Protein AF-A0A0B6Y9M7-F1 (afdb_monomer_lite)

pLDDT: mean 88.75, std 11.09, range [40.19, 97.62]

InterPro domains:
  IPR036397 Ribonuclease H superfamily [G3DSA:3.30.420.10] (1-81)

Secondary structure (DSSP, 8-state):
-EEEEE---TTSPEEEEEEEEETTEEEEEEEEEES--S-HHHHHHHHHHHHHHHHHTS--S---EE-S-HHHHHHHHHHHS--

Structure (mmCIF, N/CA/C/O backbone):
data_AF-A0A0B6Y9M7-F1
#
_entry.id   AF-A0A0B6Y9M7-F1
#
loop_
_atom_site.group_PDB
_atom_site.id
_atom_site.type_symbol
_atom_site.label_atom_id
_atom_site.label_alt_id
_atom_site.label_comp_id
_atom_site.label_asym_id
_atom_site.label_entity_id
_atom_site.label_seq_id
_atom_site.pdbx_PDB_ins_code
_atom_site.Cartn_x
_atom_site.Cartn_y
_atom_site.Cartn_z
_atom_site.occupancy
_atom_site.B_iso_or_equiv
_atom_site.auth_seq_id
_atom_site.auth_comp_id
_atom_site.auth_asym_id
_atom_site.auth_atom_id
_atom_site.pdbx_PDB_model_num
ATOM 1 N N . MET A 1 1 ? -7.017 -4.018 9.242 1.00 94.75 1 MET A N 1
ATOM 2 C CA . MET A 1 1 ? -5.737 -4.554 8.742 1.00 94.75 1 MET A CA 1
ATOM 3 C C . MET A 1 1 ? -5.724 -4.379 7.241 1.00 94.75 1 MET A C 1
ATOM 5 O O . MET A 1 1 ? -6.734 -4.659 6.607 1.00 94.75 1 MET A O 1
ATOM 9 N N . ILE A 1 2 ? -4.646 -3.833 6.704 1.00 96.69 2 ILE A N 1
ATOM 10 C CA . ILE A 1 2 ? -4.502 -3.509 5.289 1.00 96.69 2 ILE A CA 1
ATOM 11 C C . ILE A 1 2 ? -3.280 -4.256 4.790 1.00 96.69 2 ILE A C 1
ATOM 13 O O . ILE A 1 2 ? -2.232 -4.156 5.415 1.00 96.69 2 ILE A O 1
ATOM 17 N N . TYR A 1 3 ? -3.428 -5.000 3.707 1.00 95.56 3 TYR A N 1
ATOM 18 C CA . TYR A 1 3 ? -2.341 -5.711 3.052 1.00 95.56 3 TYR A CA 1
ATOM 19 C C . TYR A 1 3 ? -2.026 -4.985 1.759 1.00 95.56 3 TYR A C 1
ATOM 21 O O . TYR A 1 3 ? -2.949 -4.652 1.014 1.00 95.56 3 TYR A O 1
ATOM 29 N N . THR A 1 4 ? -0.749 -4.738 1.513 1.00 95.12 4 THR A N 1
ATOM 30 C CA . THR A 1 4 ? -0.255 -4.098 0.294 1.00 95.12 4 THR A CA 1
ATOM 31 C C . THR A 1 4 ? 0.753 -5.005 -0.376 1.00 95.12 4 THR A C 1
ATOM 33 O O . THR A 1 4 ? 1.537 -5.640 0.324 1.00 95.12 4 THR A O 1
ATOM 36 N N . ASP A 1 5 ? 0.734 -5.031 -1.702 1.00 93.75 5 ASP A N 1
ATOM 37 C CA . ASP A 1 5 ? 1.745 -5.711 -2.503 1.00 93.75 5 ASP A CA 1
ATOM 38 C C . ASP A 1 5 ? 1.937 -4.964 -3.830 1.00 93.75 5 ASP A C 1
ATOM 40 O O . ASP A 1 5 ? 0.968 -4.554 -4.487 1.00 93.75 5 ASP A O 1
ATOM 44 N N . GLY A 1 6 ? 3.195 -4.749 -4.202 1.00 91.25 6 GLY A N 1
ATOM 45 C CA . GLY A 1 6 ? 3.609 -4.136 -5.450 1.00 91.25 6 GLY A CA 1
ATOM 46 C C . GLY A 1 6 ? 4.666 -4.979 -6.156 1.00 91.25 6 GLY A C 1
ATOM 47 O O . GLY A 1 6 ? 5.800 -5.105 -5.700 1.00 91.25 6 GLY A O 1
ATOM 48 N N . LEU A 1 7 ? 4.344 -5.465 -7.355 1.00 90.94 7 LEU A N 1
ATOM 49 C CA . LEU A 1 7 ? 5.268 -6.266 -8.152 1.00 90.94 7 LEU A CA 1
ATOM 50 C C . LEU A 1 7 ? 5.925 -5.421 -9.241 1.00 90.94 7 LEU A C 1
ATOM 52 O O . LEU A 1 7 ? 5.272 -4.646 -9.935 1.00 90.94 7 LEU A O 1
ATOM 56 N N . VAL A 1 8 ? 7.225 -5.623 -9.450 1.00 92.00 8 VAL A N 1
ATOM 57 C CA . VAL A 1 8 ? 7.936 -5.085 -10.615 1.00 92.00 8 VAL A CA 1
ATOM 58 C C . VAL A 1 8 ? 7.954 -6.115 -11.727 1.00 92.00 8 VAL A C 1
ATOM 60 O O . VAL A 1 8 ? 8.513 -7.199 -11.560 1.00 92.00 8 VAL A O 1
ATOM 63 N N . VAL A 1 9 ? 7.430 -5.736 -12.891 1.00 88.50 9 VAL A N 1
ATOM 64 C CA . VAL A 1 9 ? 7.552 -6.526 -14.118 1.00 88.50 9 VAL A CA 1
ATOM 65 C C . VAL A 1 9 ? 8.477 -5.783 -15.075 1.00 88.50 9 VAL A C 1
ATOM 67 O O . VAL A 1 9 ? 8.292 -4.603 -15.369 1.00 88.50 9 VAL A O 1
ATOM 70 N N . ARG A 1 10 ? 9.545 -6.448 -15.526 1.00 83.88 10 ARG A N 1
ATOM 71 C CA . ARG A 1 10 ? 10.513 -5.827 -16.440 1.00 83.88 10 ARG A CA 1
ATOM 72 C C . ARG A 1 10 ? 9.874 -5.643 -17.810 1.00 83.88 10 ARG A C 1
ATOM 74 O O . ARG A 1 10 ? 9.276 -6.579 -18.318 1.00 83.88 10 ARG A O 1
ATOM 81 N N . LEU A 1 11 ? 10.102 -4.478 -18.420 1.00 83.44 11 LEU A N 1
ATOM 82 C CA . LEU A 1 11 ? 9.633 -4.136 -19.773 1.00 83.44 11 LEU A CA 1
ATOM 83 C C . LEU A 1 11 ? 8.101 -4.056 -19.921 1.00 83.44 11 LEU A C 1
ATOM 85 O O . LEU A 1 11 ? 7.609 -3.866 -21.029 1.00 83.44 11 L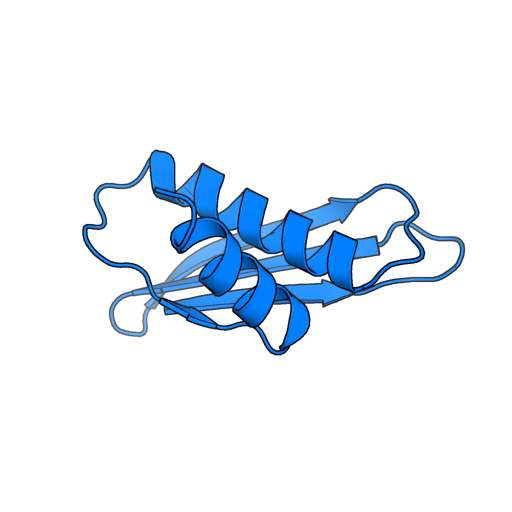EU A O 1
ATOM 89 N N . GLU A 1 12 ? 7.360 -4.139 -18.816 1.00 88.00 12 GLU A N 1
ATOM 90 C CA . GLU A 1 12 ? 5.900 -4.095 -18.789 1.00 88.00 12 GLU A CA 1
ATOM 91 C C . GLU A 1 12 ? 5.401 -3.138 -17.698 1.00 88.00 12 GLU A C 1
ATOM 93 O O . GLU A 1 12 ? 6.176 -2.530 -16.953 1.00 88.00 12 GLU A O 1
ATOM 98 N N . GLN A 1 13 ? 4.084 -2.961 -17.629 1.00 90.94 13 GLN A N 1
ATOM 99 C CA . GLN A 1 13 ? 3.465 -2.217 -16.541 1.00 90.94 13 GLN A CA 1
ATOM 100 C C . GLN A 1 13 ? 3.516 -3.034 -15.249 1.00 90.94 13 GLN A C 1
ATOM 102 O O . GLN A 1 13 ? 3.196 -4.220 -15.231 1.00 90.94 13 GLN A O 1
ATOM 107 N N . SER A 1 14 ? 3.896 -2.376 -14.161 1.00 94.25 14 SER A N 1
ATOM 108 C CA . SER A 1 14 ? 4.052 -3.011 -12.855 1.00 94.25 14 SER A CA 1
ATOM 109 C C . SER A 1 14 ? 2.712 -3.001 -12.109 1.00 94.25 14 SER A C 1
ATOM 111 O O . SER A 1 14 ? 2.150 -1.913 -11.918 1.00 94.25 14 SER A O 1
ATOM 113 N N . PRO A 1 15 ? 2.162 -4.161 -11.702 1.00 94.44 15 PRO A N 1
ATOM 114 C CA . PRO A 1 15 ? 0.898 -4.215 -10.989 1.00 94.44 15 PRO A CA 1
ATOM 115 C C . PRO A 1 15 ? 1.069 -3.885 -9.506 1.00 94.44 15 PRO A C 1
ATOM 117 O O . PRO A 1 15 ? 2.080 -4.199 -8.880 1.00 94.44 15 PRO A O 1
ATOM 120 N N . TRP A 1 16 ? 0.040 -3.270 -8.940 1.00 94.50 16 TRP A N 1
ATOM 121 C CA . TRP A 1 16 ? -0.097 -3.039 -7.508 1.00 94.50 16 TRP A CA 1
ATOM 122 C C . TRP A 1 16 ? -1.470 -3.496 -7.040 1.00 94.50 16 TRP A C 1
ATOM 124 O O . TRP A 1 16 ? -2.443 -3.439 -7.798 1.00 94.50 16 TRP A O 1
ATOM 134 N N . ALA A 1 17 ? -1.559 -3.904 -5.780 1.00 96.62 17 ALA A N 1
ATOM 135 C CA . ALA A 1 17 ? -2.822 -4.235 -5.150 1.00 96.62 17 ALA A CA 1
ATOM 136 C C . ALA A 1 17 ? -2.807 -3.930 -3.653 1.00 96.62 17 ALA A C 1
ATOM 138 O O . ALA A 1 17 ? -1.782 -4.015 -2.977 1.00 96.62 17 ALA A O 1
ATOM 139 N N . PHE A 1 18 ? -3.979 -3.609 -3.115 1.00 96.94 18 PHE A N 1
ATOM 140 C CA . PHE A 1 18 ? -4.196 -3.634 -1.680 1.00 96.94 18 PHE A CA 1
ATOM 141 C C . PHE A 1 18 ? -5.549 -4.243 -1.334 1.00 96.94 18 PHE A C 1
ATOM 143 O O . PHE A 1 18 ? -6.531 -4.108 -2.066 1.00 96.94 18 PHE A O 1
ATOM 150 N N . SER A 1 19 ? -5.613 -4.864 -0.160 1.00 97.62 19 SER A N 1
ATOM 151 C CA . SER A 1 19 ? -6.861 -5.340 0.426 1.00 97.62 19 SER A CA 1
ATOM 152 C C . SER A 1 19 ? -7.002 -4.848 1.857 1.00 97.62 19 SER A C 1
ATOM 154 O O . SER A 1 19 ? -6.035 -4.743 2.610 1.00 97.62 19 SER A O 1
ATOM 156 N N . VAL A 1 20 ? -8.229 -4.528 2.249 1.00 96.88 20 VAL A N 1
ATOM 157 C CA . VAL A 1 20 ? -8.554 -4.021 3.577 1.00 96.88 20 VAL A CA 1
ATOM 158 C C . VAL A 1 20 ? -9.524 -4.967 4.242 1.00 96.88 20 VAL A C 1
ATOM 160 O O . VAL A 1 20 ? -10.637 -5.192 3.762 1.00 96.88 20 VAL A O 1
ATOM 163 N N . ARG A 1 21 ? -9.112 -5.481 5.398 1.00 96.50 21 ARG A N 1
ATOM 164 C CA . ARG A 1 21 ? -9.941 -6.296 6.274 1.00 96.50 21 ARG A CA 1
ATOM 165 C C . ARG A 1 21 ? -10.285 -5.551 7.557 1.00 96.50 21 ARG A C 1
ATOM 167 O O . ARG A 1 21 ? -9.396 -5.069 8.264 1.00 96.50 21 ARG A O 1
ATOM 174 N N . SER A 1 22 ? -11.571 -5.515 7.891 1.00 94.44 22 SER A N 1
ATOM 175 C CA . SER A 1 22 ? -12.086 -5.029 9.174 1.00 94.44 22 SER A CA 1
ATOM 176 C C . SER A 1 22 ? -12.904 -6.131 9.834 1.00 94.44 22 SER A C 1
ATOM 178 O O . SER A 1 22 ? -13.771 -6.721 9.191 1.00 94.44 22 SER A O 1
ATOM 180 N N . CYS A 1 23 ? -12.602 -6.456 11.095 1.00 92.94 23 CYS A N 1
ATOM 181 C CA . CYS A 1 23 ? -13.261 -7.545 11.833 1.00 92.94 23 CYS A CA 1
ATOM 182 C C . CYS A 1 23 ? -13.320 -8.869 11.033 1.00 92.94 23 CYS A C 1
ATOM 184 O O . CYS A 1 23 ? -14.355 -9.527 10.969 1.00 92.94 23 CYS A O 1
ATOM 186 N N . GLY A 1 24 ? -12.223 -9.217 10.346 1.00 92.38 24 GLY A N 1
ATOM 187 C CA . GLY A 1 24 ? -12.112 -10.416 9.502 1.00 92.38 24 GLY A CA 1
ATOM 188 C C . GLY A 1 24 ? -12.783 -10.324 8.123 1.00 92.38 24 GLY A C 1
ATOM 189 O O . GLY A 1 24 ? -12.504 -11.154 7.256 1.00 92.38 24 GLY A O 1
ATOM 190 N N . ARG A 1 25 ? -13.608 -9.301 7.871 1.00 95.88 25 ARG A N 1
ATOM 191 C CA . ARG A 1 25 ? -14.342 -9.114 6.611 1.00 95.88 25 ARG A CA 1
ATOM 192 C C . ARG A 1 25 ? -13.555 -8.255 5.631 1.00 95.88 25 ARG A C 1
ATOM 194 O O . ARG A 1 25 ? -12.974 -7.252 6.037 1.00 95.88 25 ARG A O 1
ATOM 201 N N . LEU A 1 26 ? -13.564 -8.631 4.352 1.00 96.62 26 LEU A N 1
ATOM 202 C CA . LEU A 1 26 ? -13.031 -7.802 3.271 1.00 96.62 26 LEU A CA 1
ATOM 203 C C . LEU A 1 26 ? -13.961 -6.599 3.065 1.00 96.62 26 LEU A C 1
ATOM 205 O O . LEU A 1 26 ? -15.146 -6.776 2.800 1.00 96.62 26 LEU A O 1
ATOM 209 N N . VAL A 1 27 ? -13.429 -5.391 3.233 1.00 96.19 27 VAL A N 1
ATOM 210 C CA . VAL A 1 27 ? -14.182 -4.130 3.095 1.00 96.19 27 VAL A CA 1
ATOM 211 C C . VAL A 1 27 ? -13.825 -3.417 1.798 1.00 96.19 27 VAL A C 1
ATOM 213 O O . VAL A 1 27 ? -14.655 -2.730 1.210 1.00 96.19 27 VAL A O 1
ATOM 216 N N . LYS A 1 28 ? -12.582 -3.576 1.348 1.00 96.38 28 LYS A N 1
ATOM 217 C CA . LYS A 1 28 ? -12.085 -2.966 0.125 1.00 96.38 28 LYS A CA 1
ATOM 218 C C . LYS A 1 28 ? -10.992 -3.839 -0.461 1.00 96.38 28 LYS A C 1
ATOM 220 O O . LYS A 1 28 ? -10.164 -4.374 0.270 1.00 96.38 28 LYS A O 1
ATOM 225 N N . GLU A 1 29 ? -10.990 -3.929 -1.774 1.00 97.38 29 GLU A N 1
ATOM 226 C CA . GLU A 1 29 ? -9.888 -4.440 -2.566 1.00 97.38 29 GLU A CA 1
ATOM 227 C C . GLU A 1 29 ? -9.735 -3.503 -3.759 1.00 97.38 29 GLU A C 1
ATOM 229 O O . GLU A 1 29 ? -10.726 -3.001 -4.301 1.00 97.38 29 GLU A O 1
ATOM 234 N N . GLU A 1 30 ? -8.498 -3.187 -4.107 1.00 97.38 30 GLU A N 1
ATOM 235 C CA . GLU A 1 30 ? -8.191 -2.388 -5.280 1.00 97.38 30 GLU A CA 1
ATOM 236 C C . GLU A 1 30 ? -6.871 -2.852 -5.862 1.00 97.38 30 GLU A C 1
ATOM 238 O O . GLU A 1 30 ? -5.932 -3.170 -5.134 1.00 97.38 30 GLU A O 1
ATOM 243 N N . CYS A 1 31 ? -6.808 -2.874 -7.182 1.00 96.50 31 CYS A N 1
ATOM 244 C CA . CYS A 1 31 ? -5.595 -3.163 -7.913 1.00 96.50 31 CYS A CA 1
ATOM 245 C C . CYS A 1 31 ? -5.497 -2.241 -9.120 1.00 96.50 31 CYS A C 1
ATOM 247 O O . CYS A 1 31 ? -6.475 -1.617 -9.543 1.00 96.50 31 CYS A O 1
ATOM 249 N N . GLY A 1 32 ? -4.303 -2.159 -9.680 1.00 95.19 32 GLY A N 1
ATOM 250 C CA . GLY A 1 32 ? -4.082 -1.410 -10.895 1.00 95.19 32 GLY A CA 1
ATOM 251 C C . GLY A 1 32 ? -2.708 -1.661 -11.472 1.00 95.19 32 GLY A C 1
ATOM 252 O O . GLY A 1 32 ? -1.901 -2.417 -10.938 1.00 95.19 32 GLY A O 1
ATOM 253 N N . LEU A 1 33 ? -2.456 -0.980 -12.580 1.00 93.69 33 LEU A N 1
ATOM 254 C CA . LEU A 1 33 ? -1.172 -0.979 -13.254 1.00 93.69 33 LEU A CA 1
ATOM 255 C C . LEU A 1 33 ? -0.527 0.394 -13.089 1.00 93.69 33 LEU A C 1
ATOM 257 O O . LEU A 1 33 ? -1.200 1.427 -13.129 1.00 93.69 33 LEU A O 1
ATOM 261 N N . SER A 1 34 ? 0.781 0.399 -12.866 1.00 90.12 3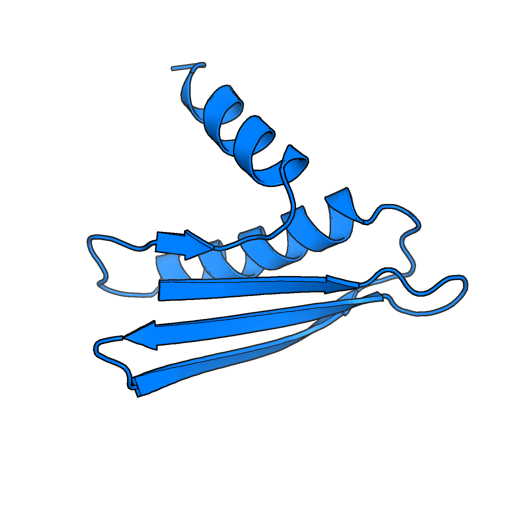4 SER A N 1
ATOM 262 C CA . SER A 1 34 ? 1.613 1.595 -12.890 1.00 90.12 34 SER A CA 1
ATOM 263 C C . SER A 1 34 ? 2.466 1.606 -14.152 1.00 90.12 34 SER A C 1
ATOM 265 O O . SER A 1 34 ? 2.768 0.556 -14.723 1.00 90.12 34 SER A O 1
ATOM 267 N N . SER A 1 35 ? 2.893 2.799 -14.576 1.00 84.62 35 SER A N 1
ATOM 268 C CA . SER A 1 35 ? 3.888 2.935 -15.641 1.00 84.62 35 SER A CA 1
ATOM 269 C C . SER A 1 35 ? 5.122 2.084 -15.341 1.00 84.62 35 SER A C 1
ATOM 271 O O . SER A 1 35 ? 5.439 1.835 -14.174 1.00 84.62 35 SER A O 1
ATOM 273 N N . MET A 1 36 ? 5.833 1.686 -16.397 1.00 82.69 36 MET A N 1
ATOM 274 C CA . MET A 1 36 ? 7.035 0.863 -16.293 1.00 82.69 36 MET A CA 1
ATOM 275 C C . MET A 1 36 ? 8.003 1.453 -15.257 1.00 82.69 36 MET A C 1
ATOM 277 O O . MET A 1 36 ? 8.481 2.578 -15.403 1.00 82.69 36 MET A O 1
ATOM 281 N N . THR A 1 37 ? 8.264 0.696 -14.194 1.00 80.19 37 THR A N 1
ATOM 282 C CA . THR A 1 37 ? 9.211 1.053 -13.133 1.00 80.19 37 THR A CA 1
ATOM 283 C C . THR A 1 37 ? 10.131 -0.123 -12.875 1.00 80.19 37 THR A C 1
ATOM 285 O O . THR A 1 37 ? 9.705 -1.273 -12.908 1.00 80.19 37 THR A O 1
ATOM 288 N N . THR A 1 38 ? 11.403 0.160 -12.611 1.00 79.19 38 THR A N 1
ATOM 289 C CA . THR A 1 38 ? 12.413 -0.846 -12.256 1.00 79.19 38 THR A CA 1
ATOM 290 C C . THR A 1 38 ? 12.604 -0.982 -10.745 1.00 79.19 38 THR A C 1
ATOM 292 O O . THR A 1 38 ? 13.384 -1.822 -10.305 1.00 79.19 38 THR A O 1
ATOM 295 N N . SER A 1 39 ? 11.909 -0.168 -9.942 1.00 87.56 39 SER A N 1
ATOM 296 C CA . SER A 1 39 ? 12.086 -0.100 -8.490 1.00 87.56 39 SER A CA 1
ATOM 297 C C . SER A 1 39 ? 10.900 -0.718 -7.756 1.00 87.56 39 SER A C 1
ATOM 299 O O . SER A 1 39 ? 9.791 -0.184 -7.801 1.00 87.56 39 SER A O 1
ATOM 301 N N . SER A 1 40 ? 11.148 -1.812 -7.030 1.00 88.06 40 SER A N 1
ATOM 302 C CA . SER A 1 40 ? 10.154 -2.442 -6.148 1.00 88.06 40 SER A CA 1
ATOM 303 C C . SER A 1 40 ? 9.742 -1.502 -5.025 1.00 88.06 40 SER A C 1
ATOM 305 O O . SER A 1 40 ? 8.562 -1.370 -4.726 1.00 88.06 40 SER A O 1
ATOM 307 N N . MET A 1 41 ? 10.689 -0.731 -4.489 1.00 89.00 41 MET A N 1
ATOM 308 C CA . MET A 1 41 ? 10.393 0.299 -3.498 1.00 89.00 41 MET A CA 1
ATOM 309 C C . MET A 1 41 ? 9.419 1.357 -4.033 1.00 89.00 41 MET A C 1
ATOM 311 O O . MET A 1 41 ? 8.540 1.797 -3.300 1.00 89.00 41 MET A O 1
ATOM 315 N N . ALA A 1 42 ? 9.540 1.761 -5.303 1.00 89.12 42 ALA A N 1
ATOM 316 C CA . ALA A 1 42 ? 8.598 2.712 -5.895 1.00 89.12 42 ALA A CA 1
ATOM 317 C C . ALA A 1 42 ? 7.179 2.126 -5.998 1.00 89.12 42 ALA A C 1
ATOM 319 O O . ALA A 1 42 ? 6.210 2.847 -5.764 1.00 89.12 42 ALA A O 1
ATOM 320 N N . MET A 1 43 ? 7.056 0.829 -6.299 1.00 92.38 43 MET A N 1
ATOM 321 C CA . MET A 1 43 ? 5.766 0.131 -6.326 1.00 92.38 43 MET A CA 1
ATOM 322 C C . MET A 1 43 ? 5.140 0.016 -4.940 1.00 92.38 43 MET A C 1
ATOM 324 O O . MET A 1 43 ? 3.954 0.293 -4.775 1.00 92.38 43 MET A O 1
ATOM 328 N N . GLU A 1 44 ? 5.935 -0.304 -3.927 1.00 91.38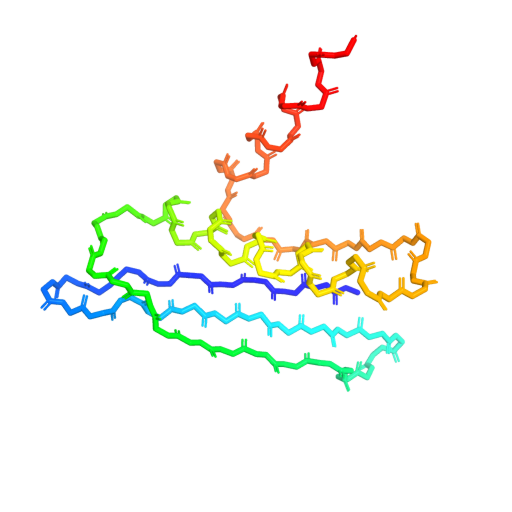 44 GLU A N 1
ATOM 329 C CA . GLU A 1 44 ? 5.466 -0.355 -2.544 1.00 91.38 44 GLU A CA 1
ATOM 330 C C . GLU A 1 44 ? 5.005 1.025 -2.050 1.00 91.38 44 GLU A C 1
ATOM 332 O O . GLU A 1 44 ? 3.905 1.170 -1.515 1.00 91.38 44 GLU A O 1
ATOM 337 N N . VAL A 1 45 ? 5.788 2.080 -2.311 1.00 90.06 45 VAL A N 1
ATOM 338 C CA . VAL A 1 45 ? 5.407 3.462 -1.968 1.00 90.06 45 VAL A CA 1
ATOM 339 C C . VAL A 1 45 ? 4.124 3.881 -2.688 1.00 90.06 45 VAL A C 1
ATOM 341 O O . VAL A 1 45 ? 3.248 4.492 -2.070 1.00 90.06 45 VAL A O 1
ATOM 344 N N . LEU A 1 46 ? 3.976 3.542 -3.973 1.00 92.31 46 LEU A N 1
ATOM 345 C CA . LEU A 1 46 ? 2.749 3.795 -4.729 1.00 92.31 46 LEU A CA 1
ATOM 346 C C . LEU A 1 46 ? 1.551 3.099 -4.078 1.00 92.31 46 LEU A C 1
ATOM 348 O O . LEU A 1 46 ? 0.522 3.736 -3.849 1.00 92.31 46 LEU A O 1
ATOM 352 N N . THR A 1 47 ? 1.691 1.814 -3.763 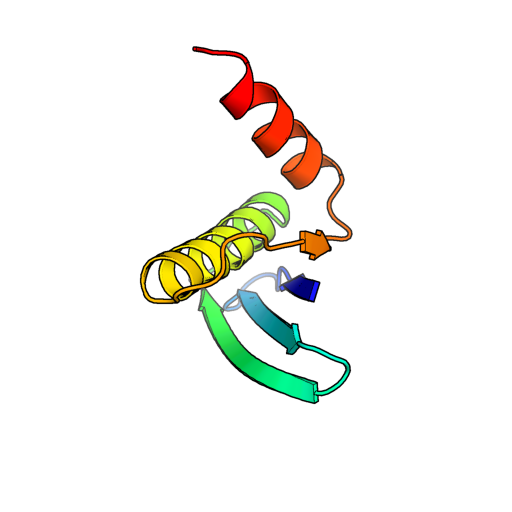1.00 94.12 47 THR A N 1
ATOM 353 C CA . THR A 1 47 ? 0.621 0.996 -3.185 1.00 94.12 47 THR A CA 1
ATOM 354 C C . THR A 1 47 ? 0.184 1.547 -1.832 1.00 94.12 47 THR A C 1
ATOM 356 O O . THR A 1 47 ? -1.009 1.765 -1.609 1.00 94.12 47 THR A O 1
ATOM 359 N N . VAL A 1 48 ? 1.128 1.900 -0.953 1.00 93.31 48 VAL A N 1
ATOM 360 C CA . VAL A 1 48 ? 0.785 2.533 0.328 1.00 93.31 48 VAL A CA 1
ATOM 361 C C . VAL A 1 48 ? 0.172 3.922 0.131 1.00 93.31 48 VAL A C 1
ATOM 363 O O . VAL A 1 48 ? -0.785 4.275 0.818 1.00 93.31 48 VAL A O 1
ATOM 366 N N . THR A 1 49 ? 0.632 4.700 -0.849 1.00 93.56 49 THR A N 1
ATOM 367 C CA . THR A 1 49 ? 0.019 5.999 -1.175 1.00 93.56 49 THR A CA 1
ATOM 368 C C . THR A 1 49 ? -1.445 5.836 -1.592 1.00 93.56 49 THR A C 1
ATOM 370 O O . THR A 1 49 ? -2.299 6.600 -1.140 1.00 93.56 49 THR A O 1
ATOM 373 N N . ARG A 1 50 ? -1.773 4.814 -2.396 1.00 95.38 50 ARG A N 1
ATOM 374 C CA . ARG A 1 50 ? -3.162 4.490 -2.775 1.00 95.38 50 ARG A CA 1
ATOM 375 C C . ARG A 1 50 ? -4.015 4.148 -1.555 1.00 95.38 50 ARG A C 1
ATOM 377 O O . ARG A 1 50 ? -5.120 4.674 -1.425 1.00 95.38 50 ARG A O 1
ATOM 384 N N . VAL A 1 51 ? -3.476 3.356 -0.628 1.00 95.12 51 VAL A N 1
ATOM 385 C CA . VAL A 1 51 ? -4.137 3.042 0.648 1.00 95.12 51 VAL A CA 1
ATOM 386 C C . VAL A 1 51 ? -4.404 4.299 1.473 1.00 95.12 51 VAL A C 1
ATOM 388 O O . VAL A 1 51 ? -5.514 4.477 1.969 1.00 95.12 51 VAL A O 1
ATOM 391 N N . LEU A 1 52 ? -3.415 5.184 1.620 1.00 93.69 52 LEU A N 1
ATOM 392 C CA . LEU A 1 52 ? -3.552 6.412 2.408 1.00 93.69 52 LEU A CA 1
ATOM 393 C C . LEU A 1 52 ? -4.580 7.375 1.800 1.00 93.69 52 LEU A C 1
ATOM 395 O O . LEU A 1 52 ? -5.365 7.979 2.533 1.00 93.69 52 LEU A O 1
ATOM 399 N N . LEU A 1 53 ? -4.622 7.487 0.469 1.00 95.12 53 LEU A N 1
ATOM 400 C CA . LEU A 1 53 ? -5.646 8.264 -0.232 1.00 95.12 53 LEU A CA 1
ATOM 401 C C . LEU A 1 53 ? -7.049 7.711 0.024 1.00 95.12 53 LEU A C 1
ATOM 403 O O . LEU A 1 53 ? -7.967 8.487 0.291 1.00 95.12 53 LEU A O 1
ATOM 407 N N . TRP A 1 54 ? -7.210 6.386 -0.008 1.00 95.00 54 TRP A N 1
ATOM 408 C CA . TRP A 1 54 ? -8.475 5.754 0.351 1.00 95.00 54 TRP A CA 1
ATOM 409 C C . TRP A 1 54 ? -8.827 6.034 1.817 1.00 95.00 54 TRP A C 1
ATOM 411 O O . TRP A 1 54 ? -9.908 6.559 2.081 1.00 95.00 54 TRP A O 1
ATOM 421 N N . LEU A 1 55 ? -7.905 5.803 2.757 1.00 94.38 55 LEU A N 1
ATOM 422 C CA . LEU A 1 55 ? -8.109 6.034 4.193 1.00 94.38 55 LEU A CA 1
ATOM 423 C C . LEU A 1 55 ? -8.513 7.471 4.529 1.00 94.38 55 LEU A C 1
ATOM 425 O O . LEU A 1 55 ? -9.348 7.663 5.407 1.00 94.38 55 LEU A O 1
ATOM 429 N N . LYS A 1 56 ? -7.987 8.474 3.813 1.00 94.56 56 LYS A N 1
ATOM 430 C CA . LYS A 1 56 ? -8.347 9.891 4.002 1.00 94.56 56 LYS A CA 1
ATOM 431 C C . LYS A 1 56 ? -9.854 10.152 3.857 1.00 94.56 56 LYS A C 1
ATOM 433 O O . LYS A 1 56 ? -10.365 11.103 4.440 1.00 94.56 56 LYS A O 1
ATOM 438 N N . SER A 1 57 ? -10.556 9.328 3.079 1.00 92.81 57 SER A N 1
ATOM 439 C CA . SER A 1 57 ? -12.010 9.415 2.875 1.00 92.81 57 SER A CA 1
ATOM 440 C C . SER A 1 57 ? -12.837 8.591 3.871 1.00 92.81 57 SER A C 1
ATOM 442 O O . SER A 1 57 ? -14.062 8.591 3.790 1.00 92.81 57 SER A O 1
ATOM 444 N N . GLN A 1 58 ? -12.192 7.863 4.785 1.00 95.00 58 GLN A N 1
ATOM 445 C CA . GLN A 1 58 ? -12.840 6.945 5.719 1.00 95.00 58 GLN A CA 1
ATOM 446 C C . GLN A 1 58 ? -12.846 7.508 7.146 1.00 95.00 58 GLN A C 1
ATOM 448 O O . GLN A 1 58 ? -12.023 8.343 7.508 1.00 95.00 58 GLN A O 1
ATOM 453 N N . SER A 1 59 ? -13.741 6.999 7.994 1.00 93.00 59 SER A N 1
ATOM 454 C CA . SER A 1 59 ? -13.863 7.395 9.407 1.00 93.00 59 SER A CA 1
ATOM 455 C C . SER A 1 59 ? -13.065 6.502 10.371 1.00 93.00 59 SER A C 1
ATOM 457 O O . SER A 1 59 ? -13.416 6.387 11.547 1.00 93.00 59 SER A O 1
ATOM 459 N N . TYR A 1 60 ? -12.028 5.810 9.890 1.00 91.00 60 TYR A N 1
ATOM 460 C CA . TYR A 1 60 ? -11.198 4.953 10.739 1.00 91.00 60 TYR A CA 1
ATOM 461 C C . TYR A 1 60 ? -10.253 5.799 11.595 1.00 91.00 60 TYR A C 1
ATOM 463 O O . TYR A 1 60 ? -9.496 6.610 11.073 1.00 91.00 60 TYR A O 1
ATOM 471 N N . THR A 1 61 ? -10.255 5.572 12.910 1.00 90.62 61 THR A N 1
ATOM 472 C CA . THR A 1 61 ? -9.312 6.228 13.836 1.00 90.62 61 THR A CA 1
ATOM 473 C C . THR A 1 61 ? -7.947 5.550 13.857 1.00 90.62 61 THR A C 1
ATOM 475 O O . THR A 1 61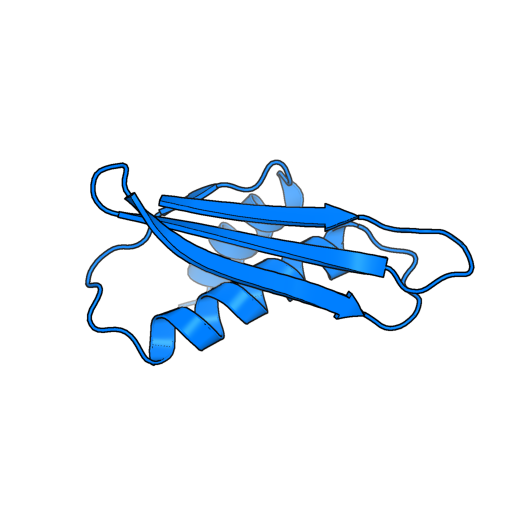 ? -6.946 6.189 14.157 1.00 90.62 61 THR A O 1
ATOM 478 N N . HIS A 1 62 ? -7.907 4.257 13.532 1.00 92.00 62 HIS A N 1
ATOM 479 C CA . HIS A 1 62 ? -6.695 3.451 13.511 1.00 92.00 62 HIS A CA 1
ATOM 480 C C . HIS A 1 62 ? -6.701 2.551 12.278 1.00 92.00 62 HIS A C 1
ATOM 482 O O . HIS A 1 62 ? -7.707 1.914 11.956 1.00 92.00 62 HIS A O 1
ATOM 488 N N . ALA A 1 63 ? -5.553 2.464 11.618 1.00 93.25 63 ALA A N 1
ATOM 489 C CA . ALA A 1 63 ? -5.297 1.526 10.540 1.00 93.25 63 ALA A CA 1
ATOM 490 C C . ALA A 1 63 ? -3.922 0.890 10.758 1.00 93.25 63 ALA A C 1
ATOM 492 O O . ALA A 1 63 ? -2.986 1.548 11.199 1.00 93.25 63 ALA A O 1
ATOM 493 N N . CYS A 1 64 ? -3.812 -0.398 10.449 1.00 94.19 64 CYS A N 1
ATOM 494 C CA . CYS A 1 64 ? -2.550 -1.128 10.461 1.00 94.19 64 CYS A CA 1
ATOM 495 C C . CYS A 1 64 ? -2.295 -1.603 9.034 1.00 94.19 64 CYS A C 1
ATOM 497 O O . CYS A 1 64 ? -3.124 -2.347 8.495 1.00 94.19 64 CYS A O 1
ATOM 499 N N . ILE A 1 65 ? -1.204 -1.119 8.440 1.00 93.62 65 ILE A N 1
ATOM 500 C CA . ILE A 1 65 ? -0.729 -1.500 7.110 1.00 93.62 65 ILE A CA 1
ATOM 501 C C . ILE A 1 65 ? 0.367 -2.542 7.300 1.00 93.62 65 ILE A C 1
ATOM 503 O O . ILE A 1 65 ? 1.340 -2.304 8.010 1.00 93.62 65 ILE A O 1
ATOM 507 N N . GLN A 1 66 ? 0.181 -3.696 6.678 1.00 93.19 66 GLN A N 1
ATOM 508 C CA . GLN A 1 66 ? 1.144 -4.775 6.605 1.00 93.19 66 GLN A CA 1
ATOM 509 C C . GLN A 1 66 ? 1.750 -4.769 5.199 1.00 93.19 66 GLN A C 1
ATOM 511 O O . GLN A 1 66 ? 1.036 -4.970 4.218 1.00 93.19 66 GLN A O 1
ATOM 516 N N . SER A 1 67 ? 3.060 -4.545 5.137 1.00 89.69 67 SER A N 1
ATOM 517 C CA . SER A 1 67 ? 3.891 -4.648 3.935 1.00 89.69 67 SER A CA 1
ATOM 518 C C . SER A 1 67 ? 5.041 -5.608 4.241 1.00 89.69 67 SER A C 1
ATOM 520 O O . SER A 1 67 ? 5.517 -5.670 5.378 1.00 89.69 67 SER A O 1
ATOM 522 N N . ASP A 1 68 ? 5.465 -6.377 3.247 1.00 88.81 68 ASP A N 1
ATOM 523 C CA . ASP A 1 68 ? 6.650 -7.239 3.300 1.00 88.81 68 ASP A CA 1
ATOM 524 C C . ASP A 1 68 ? 7.954 -6.465 3.006 1.00 88.81 68 ASP A C 1
ATOM 526 O O . ASP A 1 68 ? 9.061 -6.990 3.152 1.00 88.81 68 ASP A O 1
ATOM 530 N N . SER A 1 69 ? 7.837 -5.179 2.667 1.00 86.88 69 SER A N 1
ATOM 531 C CA . SER A 1 69 ? 8.943 -4.309 2.299 1.00 86.88 69 SER A CA 1
ATOM 532 C C . SER A 1 69 ? 9.498 -3.524 3.489 1.00 86.88 69 SER A C 1
ATOM 534 O O . SER A 1 69 ? 9.017 -2.450 3.867 1.00 86.88 69 SER A O 1
ATOM 536 N N . LEU A 1 70 ? 10.600 -4.023 4.061 1.00 85.38 70 LEU A N 1
ATOM 537 C CA . LEU A 1 70 ? 11.309 -3.357 5.165 1.00 85.38 70 LEU A CA 1
ATOM 538 C C . LEU A 1 70 ? 11.763 -1.929 4.824 1.00 85.38 70 LEU A C 1
ATOM 540 O O . LEU A 1 70 ? 11.856 -1.087 5.720 1.00 85.38 70 LEU A O 1
ATOM 544 N N . CYS A 1 71 ? 12.067 -1.638 3.554 1.00 84.44 71 CYS A N 1
ATOM 545 C CA . CYS A 1 71 ? 12.480 -0.292 3.160 1.00 84.44 71 CYS A CA 1
ATOM 546 C C . CYS A 1 71 ? 11.326 0.711 3.269 1.00 84.44 71 CYS A C 1
ATOM 548 O O . CYS A 1 71 ? 11.547 1.839 3.705 1.00 84.44 71 CYS A O 1
ATOM 550 N N . VAL A 1 72 ? 10.095 0.296 2.960 1.00 84.12 72 VAL A N 1
ATOM 551 C CA . VAL A 1 72 ? 8.911 1.148 3.108 1.00 84.12 72 VAL A CA 1
ATOM 552 C C . VAL A 1 72 ? 8.585 1.399 4.571 1.00 84.12 72 VAL A C 1
ATOM 554 O O . VAL A 1 72 ? 8.358 2.550 4.938 1.00 84.12 72 VAL A O 1
ATOM 557 N N . ILE A 1 73 ? 8.667 0.369 5.417 1.00 84.38 73 ILE A N 1
ATOM 558 C CA . ILE A 1 73 ? 8.478 0.512 6.868 1.00 84.38 73 ILE A CA 1
ATOM 559 C C . ILE A 1 73 ? 9.459 1.553 7.431 1.00 84.38 73 ILE A C 1
ATOM 561 O O . ILE A 1 73 ? 9.041 2.537 8.038 1.00 84.38 73 ILE A O 1
ATOM 565 N N . ARG A 1 74 ? 10.757 1.412 7.132 1.00 86.00 74 ARG A N 1
ATOM 566 C CA . ARG A 1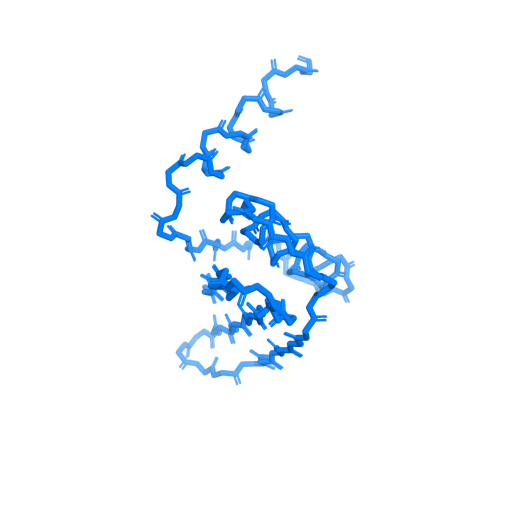 74 ? 11.794 2.348 7.604 1.00 86.00 74 ARG A CA 1
ATOM 567 C C . ARG A 1 74 ? 11.614 3.769 7.071 1.00 86.00 74 ARG A C 1
ATOM 569 O O . ARG A 1 74 ? 11.822 4.735 7.806 1.00 86.00 74 ARG A O 1
ATOM 576 N N . ASN A 1 75 ? 11.236 3.923 5.803 1.00 82.19 75 ASN A N 1
ATOM 577 C CA . ASN A 1 75 ? 10.990 5.245 5.222 1.00 82.19 75 ASN A CA 1
ATOM 578 C C . ASN A 1 75 ? 9.807 5.952 5.903 1.00 82.19 75 ASN A C 1
ATOM 580 O O . ASN A 1 75 ? 9.847 7.166 6.098 1.00 82.19 75 ASN A O 1
ATOM 584 N N . MET A 1 76 ? 8.768 5.214 6.301 1.00 79.88 76 MET A N 1
ATOM 585 C CA . MET A 1 76 ? 7.617 5.773 7.021 1.00 79.88 76 MET A CA 1
ATOM 586 C C . MET A 1 76 ? 7.945 6.128 8.472 1.00 79.88 76 MET A C 1
ATOM 588 O O . MET A 1 76 ? 7.500 7.161 8.966 1.00 79.88 76 MET A O 1
ATOM 592 N N . GLU A 1 77 ? 8.774 5.329 9.141 1.00 81.00 77 GLU A N 1
ATOM 593 C CA . GLU A 1 77 ? 9.255 5.641 10.490 1.00 81.00 77 GLU A CA 1
ATOM 594 C C . GLU A 1 77 ? 10.116 6.911 10.495 1.00 81.00 77 GLU A C 1
ATOM 596 O O . GLU A 1 77 ? 9.894 7.826 11.287 1.00 81.00 77 GLU A O 1
ATOM 601 N N . THR A 1 78 ? 11.063 7.022 9.563 1.00 75.56 78 THR A N 1
ATOM 602 C CA . THR A 1 78 ? 11.992 8.163 9.490 1.00 75.56 78 THR A CA 1
ATOM 603 C C . THR A 1 78 ? 11.327 9.468 9.054 1.00 75.56 78 THR A C 1
ATOM 605 O O . THR A 1 78 ? 11.658 10.531 9.581 1.00 75.56 78 THR A O 1
ATOM 608 N N . SER A 1 79 ? 10.338 9.412 8.159 1.00 62.44 79 SER A N 1
ATOM 609 C CA . SER A 1 79 ? 9.552 10.593 7.770 1.00 62.44 79 SER A CA 1
ATOM 610 C C . SER A 1 79 ? 8.627 11.106 8.884 1.00 62.44 79 SER A C 1
ATOM 612 O O . SER A 1 79 ? 8.218 12.264 8.847 1.00 62.44 79 SER A O 1
ATOM 614 N N . SER A 1 80 ? 8.353 10.298 9.915 1.00 54.75 80 SER A N 1
ATOM 615 C CA . SER A 1 80 ? 7.611 10.728 11.110 1.00 54.75 80 SER A CA 1
ATOM 616 C C . SER A 1 80 ? 8.472 11.439 12.169 1.00 54.75 80 SER A C 1
ATOM 618 O O . SER A 1 80 ? 7.926 12.134 13.025 1.00 54.75 80 SER A O 1
ATOM 620 N N . LEU A 1 81 ? 9.806 11.321 12.090 1.00 46.62 81 LEU A N 1
ATOM 621 C CA . LEU A 1 81 ? 10.764 11.867 13.067 1.00 46.62 81 LEU A CA 1
ATOM 622 C C . LEU A 1 81 ? 11.297 13.270 12.723 1.00 46.62 81 LEU A C 1
ATOM 624 O O . LEU A 1 81 ? 12.137 13.799 13.443 1.00 46.62 81 LEU A O 1
ATOM 628 N N . SER A 1 82 ? 10.823 13.887 11.639 1.00 47.06 82 SER A N 1
ATOM 629 C CA . SER A 1 82 ? 11.189 15.256 11.231 1.00 47.06 82 SER A CA 1
ATOM 630 C C . SER A 1 82 ? 10.091 16.283 11.554 1.00 47.06 82 SER A C 1
ATOM 632 O O . SER A 1 82 ? 9.796 17.169 10.752 1.00 47.06 82 SER A O 1
ATOM 634 N N . ARG A 1 83 ? 9.476 16.158 12.738 1.00 40.19 83 ARG A N 1
ATOM 635 C CA . ARG A 1 83 ? 8.594 17.176 13.330 1.00 40.19 83 ARG A CA 1
ATOM 636 C C . ARG A 1 83 ? 9.257 17.876 14.501 1.00 40.19 83 ARG A C 1
ATOM 638 O O . ARG A 1 83 ? 9.850 17.161 15.335 1.00 40.19 83 ARG A O 1
#

Sequence (83 aa):
MIYTDGLVVRLEQSPWAFSVRSCGRLVKEECGLSSMTTSSMAMEVLTVTRVLLWLKSQSYTHACIQSDSLCVIRNMETSSLSR

Radius of gyration: 13.31 Å; chains: 1; bounding box: 27×28×34 Å

Foldseek 3Di:
DKEWAWAADAPDWTKIKMWDDDPNDTPDIDMDTHPHDPDRVVRRVVRVVVVVVVCVPDPDPDDDYDYPDPVNVVVVVVVVPPD

Organism: NCBI:txid1028688